Protein AF-A0A920G672-F1 (afdb_monomer)

Radius of gyration: 17.7 Å; Cα contacts (8 Å, |Δi|>4): 55; chains: 1; bounding box: 42×22×50 Å

pLDDT: mean 95.14, std 4.19, range [68.06, 98.5]

Mean predicted aligned error: 3.04 Å

Foldseek 3Di:
DCLVVVLVVQCCVQVVVVVVPDDPCSVVLSCQLSVCLCPPQVVVVVVVVVCLVPDDDPVVVVVVVVVVVVQCVDPVSVVVVCCSVVCVVSSVVSVVRD

Structure (mmCIF, N/CA/C/O backbone):
data_AF-A0A920G672-F1
#
_entry.id   AF-A0A920G672-F1
#
loop_
_atom_site.group_PDB
_atom_site.id
_atom_site.type_symbol
_atom_site.label_atom_id
_atom_site.label_alt_id
_atom_site.label_comp_id
_atom_site.label_asym_id
_atom_site.label_entity_id
_atom_site.label_seq_id
_atom_site.pdbx_PDB_ins_code
_atom_site.Cartn_x
_atom_site.Cartn_y
_atom_site.Cartn_z
_atom_site.occupancy
_atom_site.B_iso_or_equiv
_atom_site.auth_seq_id
_atom_site.auth_comp_id
_atom_site.auth_asym_id
_atom_site.auth_atom_id
_atom_site.pdbx_PDB_model_num
ATOM 1 N N . MET A 1 1 ? 1.955 -9.706 -1.763 1.00 68.06 1 MET A N 1
ATOM 2 C CA . MET A 1 1 ? 1.765 -8.428 -1.044 1.00 68.06 1 MET A CA 1
ATOM 3 C C . MET A 1 1 ? 0.995 -8.685 0.235 1.00 68.06 1 MET A C 1
ATOM 5 O O . MET A 1 1 ? 0.117 -9.535 0.228 1.00 68.06 1 MET A O 1
ATOM 9 N N . ASN A 1 2 ? 1.319 -7.957 1.304 1.00 81.88 2 ASN A N 1
ATOM 10 C CA . ASN A 1 2 ? 0.916 -8.279 2.679 1.00 81.88 2 ASN A CA 1
ATOM 11 C C . ASN A 1 2 ? -0.340 -7.517 3.158 1.00 81.88 2 ASN A C 1
ATOM 13 O O . ASN A 1 2 ? -0.602 -7.472 4.358 1.00 81.88 2 ASN A O 1
ATOM 17 N N . SER A 1 3 ? -1.119 -6.917 2.242 1.00 86.69 3 SER A N 1
ATOM 18 C CA . SER A 1 3 ? -2.218 -5.993 2.586 1.00 86.69 3 SER A CA 1
ATOM 19 C C . SER A 1 3 ? -3.212 -6.574 3.590 1.00 86.69 3 SER A C 1
ATOM 21 O O . SER A 1 3 ? -3.502 -5.912 4.577 1.00 86.69 3 SER A O 1
ATOM 23 N N . GLY A 1 4 ? -3.647 -7.827 3.416 1.00 91.69 4 GLY A N 1
ATOM 24 C CA . GLY A 1 4 ? -4.651 -8.435 4.300 1.00 91.69 4 GLY A CA 1
ATOM 25 C C . GLY A 1 4 ? -4.223 -8.527 5.771 1.00 91.69 4 GLY A C 1
ATOM 26 O O . GLY A 1 4 ? -5.039 -8.327 6.666 1.00 91.69 4 GLY A O 1
ATOM 27 N N . ILE A 1 5 ? -2.933 -8.754 6.052 1.00 93.69 5 ILE A N 1
ATOM 28 C CA . ILE A 1 5 ? -2.413 -8.758 7.433 1.00 93.69 5 ILE A CA 1
ATOM 29 C C . ILE A 1 5 ? -2.426 -7.336 8.012 1.00 93.69 5 ILE A C 1
ATOM 31 O O . ILE A 1 5 ? -2.696 -7.135 9.198 1.00 93.69 5 ILE A O 1
ATO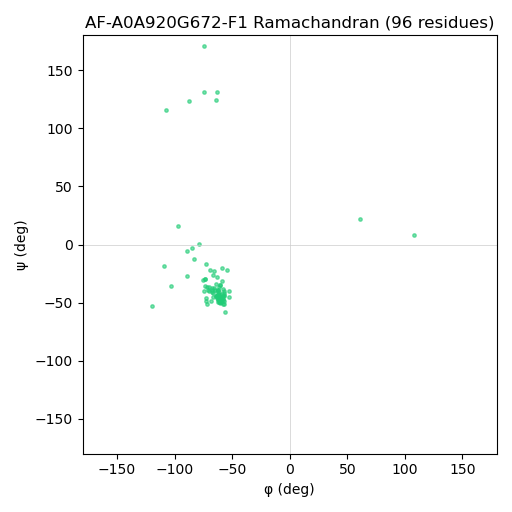M 35 N N . HIS A 1 6 ? -2.141 -6.330 7.183 1.00 93.38 6 HIS A N 1
ATOM 36 C CA . HIS A 1 6 ? -2.235 -4.930 7.586 1.00 93.38 6 HIS A CA 1
ATOM 37 C C . HIS A 1 6 ? -3.688 -4.514 7.843 1.00 93.38 6 HIS A C 1
ATOM 39 O O . HIS A 1 6 ? -3.934 -3.860 8.855 1.00 93.38 6 HIS A O 1
ATOM 45 N N . ASP A 1 7 ? -4.626 -4.967 7.005 1.00 95.31 7 ASP A N 1
ATOM 46 C CA . ASP A 1 7 ? -6.067 -4.754 7.170 1.00 95.31 7 ASP A CA 1
ATOM 47 C C . ASP A 1 7 ? -6.559 -5.354 8.491 1.00 95.31 7 ASP A C 1
ATOM 49 O O . ASP A 1 7 ? -7.177 -4.648 9.282 1.00 95.31 7 ASP A O 1
ATOM 53 N N . ALA A 1 8 ? -6.219 -6.615 8.779 1.00 96.81 8 ALA A N 1
ATOM 54 C CA . ALA A 1 8 ? -6.624 -7.291 10.012 1.00 96.81 8 ALA A CA 1
ATOM 55 C C . ALA A 1 8 ? -6.073 -6.602 11.270 1.00 96.81 8 ALA A C 1
ATOM 57 O O . ALA A 1 8 ? -6.808 -6.373 12.229 1.00 96.81 8 ALA A O 1
ATOM 58 N N . ARG A 1 9 ? -4.788 -6.219 11.263 1.00 95.69 9 ARG A N 1
ATOM 59 C CA . ARG A 1 9 ? -4.187 -5.486 12.388 1.00 95.69 9 ARG A CA 1
ATOM 60 C C . ARG A 1 9 ? -4.834 -4.118 12.589 1.00 95.69 9 ARG A C 1
ATOM 62 O O . ARG A 1 9 ? -5.073 -3.729 13.726 1.00 95.69 9 ARG A O 1
ATOM 69 N N . SER A 1 10 ? -5.061 -3.377 11.506 1.00 95.81 10 SER A N 1
ATOM 70 C CA . SER A 1 10 ? -5.692 -2.061 11.591 1.00 95.81 10 SER A CA 1
ATOM 71 C C . SER A 1 10 ? -7.119 -2.194 12.109 1.00 95.81 10 SER A C 1
ATOM 73 O O . SER A 1 10 ? -7.480 -1.497 13.048 1.00 95.81 10 SER A O 1
ATOM 75 N N . LEU A 1 11 ? -7.888 -3.163 11.606 1.00 98.00 11 LEU A N 1
ATOM 76 C CA . LEU A 1 11 ? -9.237 -3.430 12.095 1.00 98.00 11 LEU A CA 1
ATOM 77 C C . LEU A 1 11 ? -9.235 -3.754 13.589 1.00 98.00 11 LEU A C 1
ATOM 79 O O . LEU A 1 11 ? -10.004 -3.151 14.322 1.00 98.00 11 LEU A O 1
ATOM 83 N N . ALA A 1 12 ? -8.347 -4.634 14.060 1.00 98.00 12 ALA A N 1
ATOM 84 C CA . ALA A 1 12 ? -8.253 -4.967 15.482 1.00 98.00 12 ALA A CA 1
ATOM 85 C C . ALA A 1 12 ? -8.006 -3.726 16.361 1.00 98.00 12 ALA A C 1
ATOM 87 O O . ALA A 1 12 ? -8.662 -3.567 17.387 1.00 98.00 12 ALA A O 1
ATOM 88 N N . ASN A 1 13 ? -7.131 -2.813 15.925 1.00 96.69 13 ASN A N 1
ATOM 89 C CA . ASN A 1 13 ? -6.830 -1.575 16.650 1.00 96.69 13 ASN A CA 1
ATOM 90 C C . ASN A 1 13 ? -8.012 -0.591 16.739 1.00 96.69 13 ASN A C 1
ATOM 92 O O . ASN A 1 13 ? -7.993 0.266 17.615 1.00 96.69 13 ASN A O 1
ATOM 96 N N . HIS A 1 14 ? -8.995 -0.669 15.836 1.00 97.75 14 HIS A N 1
ATOM 97 C CA . HIS A 1 14 ? -10.166 0.220 15.845 1.00 97.75 14 HIS A CA 1
ATOM 98 C C . HIS A 1 14 ? -11.415 -0.482 16.392 1.00 97.75 14 HIS A C 1
ATOM 100 O O . HIS A 1 14 ? -12.209 0.140 17.082 1.00 97.75 14 HIS A O 1
ATOM 106 N N . LEU A 1 15 ? -11.586 -1.778 16.122 1.00 98.44 15 LEU A N 1
ATOM 107 C CA . LEU A 1 15 ? -12.757 -2.550 16.525 1.00 98.44 15 LEU A CA 1
ATOM 108 C C . LEU A 1 15 ? -12.760 -2.868 18.021 1.00 98.44 15 LEU A C 1
ATOM 110 O O . LEU A 1 15 ? -13.818 -2.805 18.635 1.00 98.44 15 LEU A O 1
ATOM 114 N N . VAL A 1 16 ? -11.610 -3.206 18.615 1.00 98.50 16 VAL A N 1
ATOM 115 C CA . VAL A 1 16 ? -11.549 -3.542 20.049 1.00 98.50 16 VAL A CA 1
ATOM 116 C C . VAL A 1 16 ? -12.024 -2.372 20.930 1.00 98.50 16 VAL A C 1
ATOM 118 O O . VAL A 1 16 ? -12.943 -2.605 21.709 1.00 98.50 16 VAL A O 1
ATOM 121 N N . PRO A 1 17 ? -11.543 -1.121 20.756 1.00 98.19 17 PRO A N 1
ATOM 122 C CA . PRO A 1 17 ? -12.056 0.021 21.523 1.00 98.19 17 PRO A CA 1
ATOM 123 C C . PRO A 1 17 ? -13.567 0.241 21.369 1.00 98.19 17 PRO A C 1
ATOM 125 O O . PRO A 1 17 ? -14.265 0.515 22.340 1.00 98.19 17 PRO A O 1
ATOM 128 N N . VAL A 1 18 ? -14.100 0.070 20.155 1.00 98.38 18 VAL A N 1
ATOM 129 C CA . VAL A 1 18 ? -15.544 0.199 19.885 1.00 98.38 18 VAL A CA 1
ATOM 130 C C . VAL A 1 18 ? -16.341 -0.849 20.663 1.00 98.38 18 VAL A C 1
ATOM 132 O O . VAL A 1 18 ? -17.377 -0.541 21.245 1.00 98.38 18 VAL A O 1
ATOM 135 N N . LEU A 1 19 ? -15.851 -2.092 20.712 1.00 98.31 19 LEU A N 1
ATOM 136 C CA . LEU A 1 19 ? -16.469 -3.160 21.503 1.00 98.31 19 LEU A CA 1
ATOM 137 C C . LEU A 1 19 ? -16.385 -2.897 23.016 1.00 98.31 19 LEU A C 1
ATOM 139 O O . LEU A 1 19 ? -17.236 -3.378 23.761 1.00 98.31 19 LEU A O 1
ATOM 143 N N . GLU A 1 20 ? -15.391 -2.129 23.461 1.00 98.38 20 GLU A N 1
ATOM 144 C CA . GLU A 1 20 ? -15.212 -1.690 24.851 1.00 98.38 20 GLU A CA 1
ATOM 145 C C . GLU A 1 20 ? -16.021 -0.423 25.199 1.00 98.38 20 GLU A C 1
ATOM 147 O O . GLU A 1 20 ? -16.057 -0.018 26.361 1.00 98.38 20 GLU A O 1
ATOM 152 N N . GLY A 1 21 ? -16.733 0.159 24.226 1.00 98.31 21 GLY A N 1
ATOM 153 C CA . GLY A 1 21 ? -17.660 1.277 24.424 1.00 98.31 21 GLY A CA 1
ATOM 154 C C . GLY A 1 21 ? -17.184 2.631 23.891 1.00 98.31 21 GLY A C 1
ATOM 155 O O . GLY A 1 21 ? -17.845 3.635 24.159 1.00 98.31 21 GLY A O 1
ATOM 156 N N . GLU A 1 22 ? -16.074 2.688 23.150 1.00 98.12 22 GLU A N 1
ATOM 157 C CA . GLU A 1 22 ? -15.659 3.904 22.439 1.00 98.12 22 GLU A CA 1
ATOM 158 C C . GLU A 1 22 ? -16.510 4.194 21.185 1.00 98.12 22 GLU A C 1
ATOM 160 O O . GLU A 1 22 ? -17.339 3.391 20.753 1.00 98.12 22 GLU A O 1
ATOM 165 N N . ASP A 1 23 ? -16.308 5.377 20.595 1.00 97.75 23 ASP A N 1
ATOM 166 C CA . ASP A 1 23 ? -17.080 5.871 19.453 1.00 97.75 23 ASP A CA 1
ATOM 167 C C . ASP A 1 23 ? -16.899 4.997 18.195 1.00 97.75 23 ASP A C 1
ATOM 169 O O . ASP A 1 23 ? -15.782 4.718 17.745 1.00 97.75 23 ASP A O 1
ATOM 173 N N . ALA A 1 24 ? -18.020 4.631 17.567 1.00 96.88 24 ALA A N 1
ATOM 174 C CA . ALA A 1 24 ? -18.069 3.900 16.305 1.00 96.88 24 ALA A CA 1
ATOM 175 C C . ALA A 1 24 ? -17.360 4.630 15.147 1.00 96.88 24 ALA A C 1
ATOM 177 O O . ALA A 1 24 ? -16.940 3.973 14.190 1.00 96.88 24 ALA A O 1
ATOM 178 N N . ALA A 1 25 ? -17.155 5.950 15.242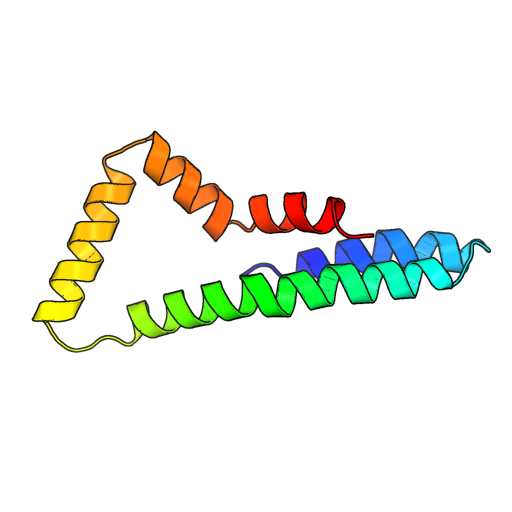 1.00 96.69 25 ALA A N 1
ATOM 179 C CA . ALA A 1 25 ? -16.365 6.736 14.290 1.00 96.69 25 ALA A CA 1
ATOM 180 C C . ALA A 1 25 ? -14.931 6.194 14.086 1.00 96.69 25 ALA A C 1
ATOM 182 O O . ALA A 1 25 ? -14.323 6.404 13.032 1.00 96.69 25 ALA A O 1
ATOM 183 N N . LEU A 1 26 ? -14.392 5.418 15.036 1.00 97.19 26 LEU A N 1
ATOM 184 C CA . LEU A 1 26 ? -13.121 4.705 14.863 1.00 97.19 26 LEU A CA 1
ATOM 185 C C . LEU A 1 26 ? -13.140 3.735 13.666 1.00 97.19 26 LEU A C 1
ATOM 187 O O . LEU A 1 26 ? -12.112 3.554 13.008 1.00 97.19 26 LEU A O 1
ATOM 191 N N . LEU A 1 27 ? -14.290 3.143 13.331 1.00 98.12 27 LEU A N 1
ATOM 192 C CA . LEU A 1 27 ? -14.420 2.262 12.165 1.00 98.12 27 LEU A CA 1
ATOM 193 C C . LEU A 1 27 ? -14.417 3.038 10.842 1.00 98.12 27 LEU A C 1
ATOM 195 O O . LEU A 1 27 ? -13.917 2.528 9.838 1.00 98.12 27 LEU A O 1
ATOM 199 N N . GLU A 1 28 ? -14.898 4.283 10.834 1.00 97.69 28 GLU A N 1
ATOM 200 C CA . GLU A 1 28 ? -14.792 5.163 9.664 1.00 97.69 28 GLU A CA 1
ATOM 201 C C . GLU A 1 28 ? -13.335 5.557 9.400 1.00 97.69 28 GLU A C 1
ATOM 203 O O . GLU A 1 28 ? -12.884 5.562 8.251 1.00 97.69 28 GLU A O 1
ATOM 208 N N . ARG A 1 29 ? -12.566 5.818 10.468 1.00 96.31 29 ARG A N 1
ATOM 209 C CA . ARG A 1 29 ? -11.117 6.058 10.381 1.00 96.31 29 ARG A CA 1
ATOM 210 C C . ARG A 1 29 ? -10.385 4.840 9.819 1.00 96.31 29 ARG A C 1
ATOM 212 O O . ARG A 1 29 ? -9.522 4.989 8.952 1.00 96.31 29 ARG A O 1
ATOM 219 N N . TYR A 1 30 ? -10.750 3.636 10.261 1.00 97.69 30 TYR A N 1
ATOM 220 C CA . TYR A 1 30 ? -10.243 2.388 9.688 1.00 97.69 30 TYR A CA 1
ATOM 221 C C . TYR A 1 30 ? -10.537 2.279 8.182 1.00 97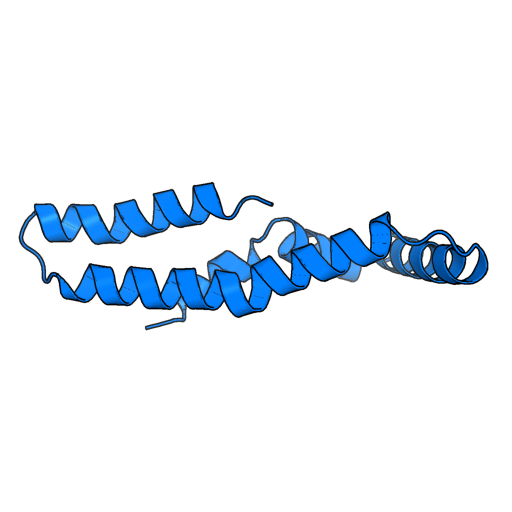.69 30 TYR A C 1
ATOM 223 O O . TYR A 1 30 ? -9.599 2.038 7.414 1.00 97.69 30 TYR A O 1
ATOM 231 N N . ASP A 1 31 ? -11.793 2.481 7.750 1.00 97.88 31 ASP A N 1
ATOM 232 C CA . ASP A 1 31 ? -12.161 2.405 6.326 1.00 97.88 31 ASP A CA 1
ATOM 233 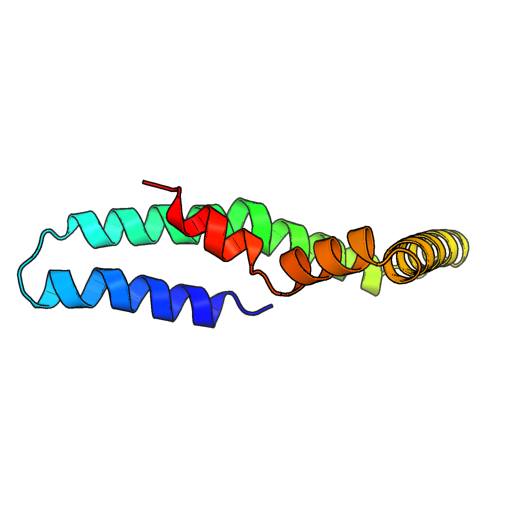C C . ASP A 1 31 ? -11.328 3.396 5.513 1.00 97.88 31 ASP A C 1
ATOM 235 O O . ASP A 1 31 ? -10.640 2.999 4.573 1.00 97.88 31 ASP A O 1
ATOM 239 N N . ARG A 1 32 ? -11.289 4.665 5.932 1.00 97.38 32 ARG A N 1
ATOM 240 C CA . ARG A 1 32 ? -10.546 5.720 5.237 1.00 97.38 32 ARG A CA 1
ATOM 241 C C . ARG A 1 32 ? -9.066 5.377 5.094 1.00 97.38 32 ARG A C 1
ATOM 243 O O . ARG A 1 32 ? -8.531 5.437 3.987 1.00 97.38 32 ARG A O 1
ATOM 250 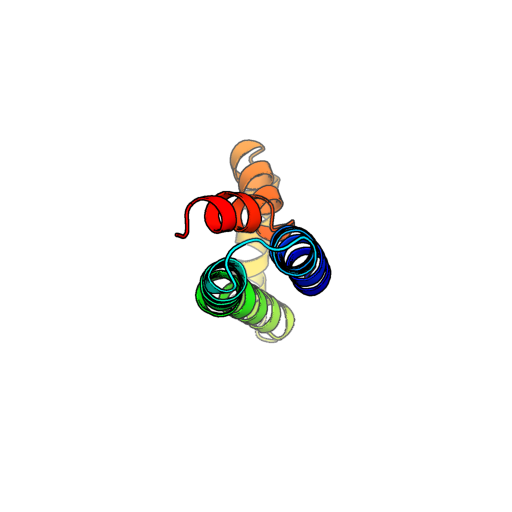N N . ARG A 1 33 ? -8.411 4.961 6.181 1.00 96.94 33 ARG A N 1
ATOM 251 C CA . ARG A 1 33 ? -7.005 4.529 6.184 1.00 96.94 33 ARG A CA 1
ATOM 252 C C . ARG A 1 33 ? -6.752 3.396 5.202 1.00 96.94 33 ARG A C 1
ATOM 254 O O . ARG A 1 33 ? -5.921 3.522 4.301 1.00 96.94 33 ARG A O 1
ATOM 261 N N . ARG A 1 34 ? -7.465 2.280 5.361 1.00 96.94 34 ARG A N 1
ATOM 262 C CA . ARG A 1 34 ? -7.178 1.058 4.598 1.00 96.94 34 ARG A CA 1
ATOM 263 C C . ARG A 1 34 ? -7.611 1.170 3.145 1.00 96.94 34 ARG A C 1
ATOM 265 O O . ARG A 1 34 ? -6.875 0.716 2.270 1.00 96.94 34 ARG A O 1
ATOM 272 N N . ARG A 1 35 ? -8.725 1.850 2.866 1.00 96.44 35 ARG A N 1
ATOM 273 C CA . ARG A 1 35 ? -9.185 2.137 1.502 1.00 96.44 35 ARG A CA 1
ATOM 274 C C . ARG A 1 35 ? -8.199 3.020 0.746 1.00 96.44 35 ARG A C 1
ATOM 276 O O . ARG A 1 35 ? -7.878 2.708 -0.397 1.00 96.44 35 ARG A O 1
ATOM 283 N N . THR A 1 36 ? -7.679 4.069 1.383 1.00 96.31 36 THR A N 1
ATOM 284 C CA . THR A 1 36 ? -6.693 4.972 0.763 1.00 96.31 36 THR A CA 1
ATOM 285 C C . THR A 1 36 ? -5.422 4.210 0.387 1.00 96.31 36 THR A C 1
ATOM 287 O O . THR A 1 36 ? -4.998 4.241 -0.767 1.00 96.31 36 THR A O 1
ATOM 290 N N . ILE A 1 37 ? -4.869 3.424 1.318 1.00 95.75 37 ILE A N 1
ATOM 291 C CA . ILE A 1 37 ? -3.691 2.582 1.056 1.00 95.75 37 ILE A CA 1
ATOM 292 C C . ILE A 1 37 ? -3.957 1.540 -0.041 1.00 95.75 37 ILE A C 1
ATOM 294 O O . ILE A 1 37 ? -3.105 1.305 -0.906 1.00 95.75 37 ILE A O 1
ATOM 298 N N . ALA A 1 38 ? -5.142 0.925 -0.046 1.00 94.50 38 ALA A N 1
ATOM 299 C CA . ALA A 1 38 ? -5.516 -0.053 -1.060 1.00 94.50 38 ALA A CA 1
ATOM 300 C C . ALA A 1 38 ? -5.541 0.558 -2.473 1.00 94.50 38 ALA A C 1
ATOM 302 O O . ALA A 1 38 ? -4.984 -0.022 -3.408 1.00 94.50 38 ALA A O 1
ATOM 303 N N . LEU A 1 39 ? -6.164 1.729 -2.624 1.00 94.00 39 LEU A N 1
ATOM 304 C CA . LEU A 1 39 ? -6.324 2.399 -3.916 1.00 94.00 39 LEU A CA 1
ATOM 305 C C . LEU A 1 39 ? -5.012 2.995 -4.430 1.00 94.00 39 LEU A C 1
ATOM 307 O O . LEU A 1 39 ? -4.659 2.819 -5.593 1.00 94.00 39 LEU A O 1
ATOM 311 N N . GLU A 1 40 ? -4.272 3.687 -3.573 1.00 91.44 40 GLU A N 1
ATOM 312 C CA . GLU A 1 40 ? -3.158 4.519 -4.030 1.00 91.44 40 GLU A CA 1
ATOM 313 C C . GLU A 1 40 ? -1.827 3.768 -4.106 1.00 91.44 40 GLU A C 1
ATOM 315 O O . GLU A 1 40 ? -0.956 4.104 -4.912 1.00 91.44 40 GLU A O 1
ATOM 320 N N . GLU A 1 41 ? -1.655 2.726 -3.293 1.00 90.62 41 GLU A N 1
ATOM 321 C CA . GLU A 1 41 ? -0.372 2.035 -3.181 1.00 90.62 41 GLU A CA 1
ATOM 322 C C . GLU A 1 41 ? -0.466 0.575 -3.574 1.00 90.62 41 GLU A C 1
ATOM 324 O O . GLU A 1 41 ? 0.281 0.127 -4.445 1.00 90.62 41 GLU A O 1
ATOM 329 N N . VAL A 1 42 ? -1.395 -0.173 -2.976 1.00 89.44 42 VAL A N 1
ATOM 330 C CA . VAL A 1 42 ? -1.494 -1.618 -3.205 1.00 89.44 42 VAL A CA 1
ATOM 331 C C . VAL A 1 42 ? -1.801 -1.903 -4.674 1.00 89.44 42 VAL A C 1
ATOM 333 O O . VAL A 1 42 ? -1.103 -2.695 -5.315 1.00 89.44 42 VAL A O 1
ATOM 336 N N . GLN A 1 43 ? -2.808 -1.238 -5.238 1.00 89.69 43 GLN A N 1
ATOM 337 C CA . GLN A 1 43 ? -3.161 -1.407 -6.647 1.00 89.69 43 GLN A CA 1
ATOM 338 C C . GLN A 1 43 ? -2.024 -0.972 -7.575 1.00 89.69 43 GLN A C 1
ATOM 340 O O . GLN A 1 43 ? -1.668 -1.715 -8.491 1.00 89.69 43 GLN A O 1
ATOM 345 N N . ARG A 1 44 ? -1.392 0.176 -7.299 1.00 90.19 44 ARG A N 1
ATOM 346 C CA . ARG A 1 44 ? -0.274 0.698 -8.096 1.00 90.19 44 ARG A CA 1
ATOM 347 C C . ARG A 1 44 ? 0.919 -0.262 -8.114 1.00 90.19 44 ARG A C 1
ATOM 349 O O . ARG A 1 44 ? 1.407 -0.607 -9.190 1.00 90.19 44 ARG A O 1
ATOM 356 N N . LEU A 1 45 ? 1.369 -0.724 -6.945 1.00 89.88 45 LEU A N 1
ATOM 357 C CA . LEU A 1 45 ? 2.487 -1.666 -6.818 1.00 89.88 45 LEU A CA 1
ATOM 358 C C . LEU A 1 45 ? 2.154 -3.023 -7.451 1.00 89.88 45 LEU A C 1
ATOM 360 O O . LEU A 1 45 ? 2.997 -3.612 -8.127 1.00 89.88 45 LEU A O 1
ATOM 364 N N . SER A 1 46 ? 0.918 -3.505 -7.287 1.00 91.81 46 SER A N 1
ATOM 365 C CA . SER A 1 46 ? 0.455 -4.746 -7.923 1.00 91.81 46 SER A CA 1
ATOM 366 C C . SER A 1 46 ? 0.491 -4.642 -9.444 1.00 91.81 46 SER A C 1
ATOM 368 O O . SER A 1 46 ? 1.022 -5.532 -10.104 1.00 91.81 46 SER A O 1
ATOM 370 N N . ALA A 1 47 ? -0.030 -3.546 -10.002 1.00 92.94 47 ALA A N 1
ATOM 371 C CA . ALA A 1 47 ? -0.048 -3.304 -11.439 1.00 92.94 47 ALA A CA 1
ATOM 372 C C . ALA A 1 47 ? 1.372 -3.187 -12.011 1.00 92.94 47 ALA A C 1
ATOM 374 O O . ALA A 1 47 ? 1.673 -3.813 -13.027 1.00 92.94 47 ALA A O 1
ATOM 375 N N . GLN A 1 48 ? 2.263 -2.456 -11.332 1.00 91.75 48 GLN A N 1
ATOM 376 C CA . GLN A 1 48 ? 3.667 -2.329 -11.730 1.00 91.75 48 GLN A CA 1
ATOM 377 C C . GLN A 1 48 ? 4.381 -3.689 -11.723 1.00 91.75 48 GLN A C 1
ATOM 379 O O . GLN A 1 48 ? 5.039 -4.047 -12.701 1.00 91.75 48 GLN A O 1
ATOM 384 N N . ASN A 1 49 ? 4.215 -4.474 -10.653 1.00 92.38 49 ASN A N 1
ATOM 385 C CA . ASN A 1 49 ? 4.785 -5.817 -10.560 1.00 92.38 49 ASN A CA 1
ATOM 386 C C . ASN A 1 49 ? 4.229 -6.738 -11.650 1.00 92.38 49 ASN A C 1
ATOM 388 O O . ASN A 1 49 ? 4.995 -7.436 -12.313 1.00 92.38 49 ASN A O 1
ATOM 392 N N . TYR A 1 50 ? 2.914 -6.720 -11.868 1.00 95.25 50 TYR A N 1
ATOM 393 C CA . TYR A 1 50 ? 2.265 -7.523 -12.899 1.00 95.25 50 TYR A CA 1
ATOM 394 C C . TYR A 1 50 ? 2.781 -7.175 -14.298 1.00 95.25 50 TYR A C 1
ATOM 396 O O . TYR A 1 50 ? 3.190 -8.075 -15.030 1.00 95.25 50 TYR A O 1
ATOM 404 N N . ALA A 1 51 ? 2.827 -5.886 -14.650 1.00 95.50 51 ALA A N 1
ATOM 405 C CA . ALA A 1 51 ? 3.344 -5.419 -15.934 1.00 95.50 51 ALA A CA 1
ATOM 406 C C . ALA A 1 51 ? 4.796 -5.867 -16.151 1.00 95.50 51 ALA A C 1
ATOM 408 O O . ALA A 1 51 ? 5.123 -6.406 -17.207 1.00 95.50 51 ALA A O 1
ATOM 409 N N . ARG A 1 52 ? 5.640 -5.732 -15.118 1.00 94.69 52 ARG A N 1
ATOM 410 C CA . ARG A 1 52 ? 7.032 -6.193 -15.148 1.00 94.69 52 ARG A CA 1
ATOM 411 C C . ARG A 1 52 ? 7.136 -7.699 -15.403 1.00 94.69 52 ARG A C 1
ATOM 413 O O . ARG A 1 52 ? 7.943 -8.122 -16.220 1.00 94.69 52 ARG A O 1
ATOM 420 N N . HIS A 1 53 ? 6.329 -8.507 -14.715 1.00 94.44 53 HIS A N 1
ATOM 421 C CA . HIS A 1 53 ? 6.371 -9.968 -14.835 1.00 94.44 53 HIS A CA 1
ATOM 422 C C . HIS A 1 53 ? 5.786 -10.500 -16.148 1.00 94.44 53 HIS A C 1
ATOM 424 O O . HIS A 1 53 ? 6.216 -11.550 -16.620 1.00 94.44 53 HIS A O 1
ATOM 430 N N . ARG A 1 54 ? 4.809 -9.804 -16.736 1.00 97.19 54 ARG A N 1
ATOM 431 C CA . ARG A 1 54 ? 4.158 -10.203 -17.993 1.00 97.19 54 ARG A CA 1
ATOM 432 C C . ARG A 1 54 ? 4.914 -9.786 -19.251 1.00 97.19 54 ARG A C 1
ATOM 434 O O . ARG A 1 54 ? 4.532 -10.247 -20.322 1.00 97.19 54 ARG A O 1
ATOM 441 N N . GLU A 1 55 ? 5.918 -8.916 -19.158 1.00 97.88 55 GLU A N 1
ATOM 442 C CA . GLU A 1 55 ? 6.614 -8.396 -20.337 1.00 97.88 55 GLU A CA 1
ATOM 443 C C . GLU A 1 55 ? 7.357 -9.507 -21.102 1.00 97.88 55 GLU A C 1
ATOM 445 O O . GLU A 1 55 ? 8.202 -10.229 -20.564 1.00 97.88 55 GLU A O 1
ATOM 450 N N . THR A 1 56 ? 7.053 -9.638 -22.393 1.00 97.44 56 THR A N 1
ATOM 451 C CA . THR A 1 56 ? 7.600 -10.689 -23.261 1.00 97.44 56 THR A CA 1
ATOM 452 C C . THR A 1 56 ? 8.596 -10.167 -24.286 1.00 97.44 56 THR A C 1
ATOM 454 O O . THR A 1 56 ? 9.372 -10.961 -24.824 1.00 97.44 56 THR A 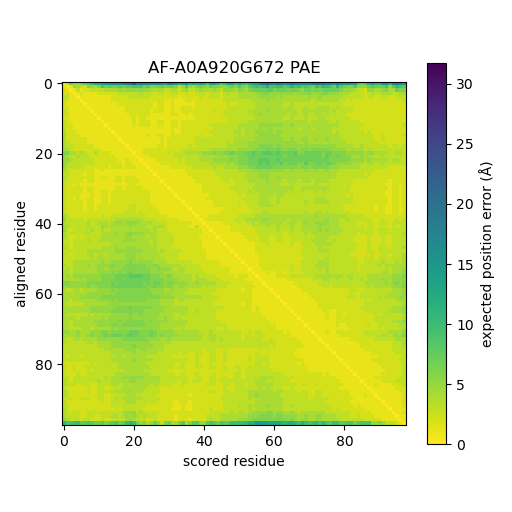O 1
ATOM 457 N N . ARG A 1 57 ? 8.597 -8.862 -24.573 1.00 98.31 57 ARG A N 1
ATOM 458 C CA . ARG A 1 57 ? 9.513 -8.259 -25.538 1.00 98.31 57 ARG A CA 1
ATOM 459 C C . ARG A 1 57 ? 10.922 -8.165 -24.958 1.00 98.31 57 ARG A C 1
ATOM 461 O O . ARG A 1 57 ? 11.115 -7.701 -23.837 1.00 98.31 57 ARG A O 1
ATOM 468 N N . ALA A 1 58 ? 11.907 -8.616 -25.731 1.00 98.12 58 ALA A N 1
ATOM 469 C CA . ALA A 1 58 ? 13.292 -8.713 -25.275 1.00 98.12 58 ALA A CA 1
ATOM 470 C C . ALA A 1 58 ? 13.903 -7.343 -24.938 1.00 98.12 58 ALA A C 1
ATOM 472 O O . ALA A 1 58 ? 14.462 -7.193 -23.856 1.00 98.12 58 ALA A O 1
ATOM 473 N N . ASP A 1 59 ? 13.703 -6.352 -25.809 1.00 97.94 59 ASP A N 1
ATOM 474 C CA . ASP A 1 59 ? 14.173 -4.971 -25.636 1.00 97.94 59 ASP A CA 1
ATOM 475 C C . ASP A 1 59 ? 13.651 -4.339 -24.337 1.00 97.94 59 ASP A C 1
ATOM 477 O O . ASP A 1 59 ? 14.396 -3.738 -23.570 1.00 97.94 59 ASP A O 1
ATOM 481 N N . LYS A 1 60 ? 12.365 -4.533 -24.031 1.00 98.00 60 LYS A N 1
ATOM 482 C CA . LYS A 1 60 ? 11.763 -4.002 -22.802 1.00 98.00 60 LYS A CA 1
ATOM 483 C C . LYS A 1 60 ? 12.224 -4.735 -21.546 1.00 98.00 60 LYS A C 1
ATOM 485 O O . LYS A 1 60 ? 12.395 -4.105 -20.503 1.00 98.00 60 LYS A O 1
ATOM 490 N N . ARG A 1 61 ? 12.428 -6.055 -21.623 1.00 97.94 61 ARG A N 1
ATOM 491 C CA . ARG A 1 61 ? 12.974 -6.824 -20.496 1.00 97.94 61 ARG A CA 1
ATOM 492 C C . ARG A 1 61 ? 14.389 -6.384 -20.149 1.00 97.94 61 ARG A C 1
ATOM 494 O O . ARG A 1 61 ? 14.694 -6.285 -18.969 1.00 97.94 61 ARG A O 1
ATOM 501 N N . GLU A 1 62 ? 15.223 -6.106 -21.145 1.00 98.12 62 GLU A N 1
ATOM 502 C CA . GLU A 1 62 ? 16.585 -5.614 -20.925 1.00 98.12 62 GLU A CA 1
ATOM 503 C C . GLU A 1 62 ? 16.586 -4.313 -20.112 1.00 98.12 62 GLU A C 1
ATOM 505 O O . GLU A 1 62 ? 17.235 -4.250 -19.071 1.00 98.12 62 GLU A O 1
ATOM 510 N N . VAL A 1 63 ? 15.746 -3.343 -20.490 1.00 98.00 63 VAL A N 1
ATOM 511 C CA . VAL A 1 63 ? 15.574 -2.083 -19.742 1.00 98.00 63 VAL A CA 1
ATOM 512 C C . VAL A 1 63 ? 15.114 -2.331 -18.298 1.00 98.00 63 VAL A C 1
ATOM 514 O O . VAL A 1 63 ? 15.646 -1.735 -17.362 1.00 98.00 63 VAL A O 1
ATOM 517 N N . ILE A 1 64 ? 14.143 -3.229 -18.092 1.00 96.94 64 ILE A N 1
ATOM 518 C CA . ILE A 1 64 ? 13.658 -3.602 -16.752 1.00 96.94 64 ILE A CA 1
ATOM 519 C C . ILE A 1 64 ? 14.788 -4.193 -15.899 1.00 96.94 64 ILE A C 1
ATOM 521 O O . ILE A 1 64 ? 14.919 -3.844 -14.723 1.00 96.94 64 ILE A O 1
ATOM 525 N N . TRP A 1 65 ? 15.579 -5.109 -16.462 1.00 96.62 65 TRP A N 1
ATOM 526 C CA . TRP A 1 65 ? 16.652 -5.777 -15.730 1.00 96.62 65 TRP A CA 1
ATOM 527 C C . TRP A 1 65 ? 17.799 -4.838 -15.410 1.00 96.62 65 TRP A C 1
ATOM 529 O O . TRP A 1 65 ? 18.283 -4.867 -14.281 1.00 96.62 65 TRP A O 1
ATOM 539 N N . GLN A 1 66 ? 18.168 -3.968 -16.347 1.00 98.06 66 GLN A N 1
ATOM 540 C CA . GLN A 1 66 ? 19.176 -2.947 -16.111 1.00 98.06 66 GLN A CA 1
ATOM 541 C C . GLN A 1 66 ? 18.754 -2.010 -14.969 1.00 98.06 66 GLN A C 1
ATOM 543 O O . GLN A 1 66 ? 19.518 -1.813 -14.027 1.00 98.06 66 GLN A O 1
ATOM 548 N N . ALA A 1 67 ? 17.507 -1.525 -14.967 1.00 96.75 67 ALA A N 1
ATOM 549 C CA . ALA A 1 67 ? 17.000 -0.678 -13.885 1.00 96.75 67 ALA A CA 1
ATOM 550 C C . ALA A 1 67 ? 17.009 -1.389 -12.514 1.00 96.75 67 ALA A C 1
ATOM 552 O O . ALA A 1 67 ? 17.288 -0.776 -11.478 1.00 96.75 67 ALA A O 1
ATOM 553 N N . LEU A 1 68 ? 16.721 -2.697 -12.483 1.00 96.25 68 LEU A N 1
ATOM 554 C CA . LEU A 1 68 ? 16.798 -3.490 -11.253 1.00 96.25 68 LEU A CA 1
ATOM 555 C C . LEU A 1 68 ? 18.239 -3.717 -10.793 1.00 96.25 68 LEU A C 1
ATOM 557 O O . LEU A 1 68 ? 18.500 -3.633 -9.596 1.00 96.25 68 LEU A O 1
ATOM 561 N N . GLN A 1 69 ? 19.171 -3.958 -11.715 1.00 98.12 69 GLN A N 1
ATOM 562 C CA . GLN A 1 69 ? 20.598 -4.043 -11.403 1.00 98.12 69 GLN A CA 1
ATOM 563 C C . GLN A 1 69 ? 21.099 -2.724 -10.810 1.00 98.12 69 GLN A C 1
ATOM 565 O O . GLN A 1 69 ? 21.679 -2.734 -9.730 1.00 98.12 69 GLN A O 1
ATOM 570 N N . GLU A 1 70 ? 20.780 -1.590 -11.435 1.00 98.06 70 GLU A N 1
ATOM 571 C CA . GLU A 1 70 ? 21.124 -0.257 -10.926 1.00 98.06 70 GLU A CA 1
ATOM 572 C C . GLU A 1 70 ? 20.549 0.007 -9.528 1.00 98.06 70 GLU A C 1
ATOM 574 O O . GLU A 1 70 ? 21.212 0.614 -8.687 1.00 98.06 70 GLU A O 1
ATOM 579 N N . THR A 1 71 ? 19.328 -0.466 -9.261 1.00 97.81 71 THR A N 1
ATOM 580 C CA . THR A 1 71 ? 18.697 -0.358 -7.937 1.00 97.81 71 THR A CA 1
ATOM 581 C C . THR A 1 71 ? 19.440 -1.193 -6.897 1.00 97.81 71 THR A C 1
ATOM 583 O O . THR A 1 71 ? 19.678 -0.715 -5.795 1.00 97.81 71 THR A O 1
ATOM 586 N N . VAL A 1 72 ? 19.809 -2.434 -7.226 1.00 97.81 72 VAL A N 1
ATOM 587 C CA . VAL A 1 72 ? 20.461 -3.363 -6.286 1.00 97.81 72 VAL A CA 1
ATOM 588 C C . VAL A 1 72 ? 21.934 -3.009 -6.048 1.00 97.81 72 VAL A C 1
ATOM 590 O O . VAL A 1 72 ? 22.443 -3.253 -4.954 1.00 97.81 72 VAL A O 1
ATOM 593 N N . SER A 1 73 ? 22.615 -2.424 -7.038 1.00 98.25 73 SER A N 1
ATOM 594 C CA . SER A 1 73 ? 24.019 -1.999 -6.941 1.00 98.25 73 SER A CA 1
ATOM 595 C C . SER A 1 73 ? 24.236 -0.751 -6.079 1.00 98.25 73 SER A C 1
ATOM 597 O O . SER A 1 73 ? 25.364 -0.498 -5.662 1.00 98.25 73 SER A O 1
ATOM 599 N N . ASP A 1 74 ? 23.184 0.016 -5.794 1.00 98.50 74 ASP A N 1
ATOM 600 C CA . ASP A 1 74 ? 23.223 1.178 -4.907 1.00 98.50 74 ASP A CA 1
ATOM 601 C C . ASP A 1 74 ? 22.518 0.836 -3.579 1.00 98.50 74 ASP A C 1
ATOM 603 O O . ASP A 1 74 ? 21.308 0.601 -3.568 1.00 98.50 74 ASP A O 1
ATOM 607 N N . PRO A 1 75 ? 23.226 0.813 -2.434 1.00 98.12 75 PRO A N 1
ATOM 608 C CA . PRO A 1 75 ? 22.643 0.403 -1.157 1.00 98.12 75 PRO A CA 1
ATOM 609 C C . PRO A 1 75 ? 21.502 1.315 -0.684 1.00 98.12 75 PRO A C 1
ATOM 611 O O . PRO A 1 75 ? 20.601 0.843 0.014 1.00 98.12 75 PRO A O 1
ATOM 614 N N . VAL A 1 76 ? 21.508 2.597 -1.063 1.00 98.25 76 VAL A N 1
ATOM 615 C CA . VAL A 1 76 ? 20.434 3.537 -0.715 1.00 98.25 76 VAL A CA 1
ATOM 616 C C . VAL A 1 76 ? 19.188 3.201 -1.526 1.00 98.25 76 VAL A C 1
ATOM 618 O O . VAL A 1 76 ? 18.126 2.966 -0.946 1.00 98.25 76 VAL A O 1
ATOM 621 N N . LYS A 1 77 ? 19.328 3.069 -2.851 1.00 98.00 77 LYS A N 1
ATOM 622 C CA . LYS A 1 77 ? 18.208 2.700 -3.736 1.00 98.00 77 LYS A CA 1
ATOM 623 C C . LYS A 1 77 ? 17.654 1.319 -3.411 1.00 98.00 77 LYS A C 1
ATOM 625 O O . LYS A 1 77 ? 16.440 1.129 -3.413 1.00 98.00 77 LYS A O 1
ATOM 630 N N . HIS A 1 78 ? 18.524 0.365 -3.093 1.00 98.25 78 HIS A N 1
ATOM 631 C CA . HIS A 1 78 ? 18.119 -0.976 -2.703 1.00 98.25 78 HIS A CA 1
ATOM 632 C C . HIS A 1 78 ? 17.286 -0.935 -1.417 1.00 98.25 78 HIS A C 1
ATOM 634 O O . HIS A 1 78 ? 16.198 -1.512 -1.366 1.00 98.25 78 HIS A O 1
ATOM 640 N N . ARG A 1 79 ? 17.746 -0.207 -0.391 1.00 97.88 79 ARG A N 1
ATOM 641 C CA . ARG A 1 79 ? 16.979 -0.034 0.847 1.00 97.88 79 ARG A CA 1
ATOM 642 C C . ARG A 1 79 ? 15.623 0.613 0.578 1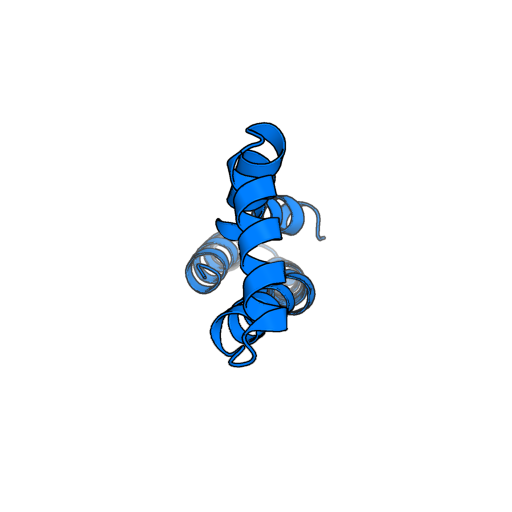.00 97.88 79 ARG A C 1
ATOM 644 O O . ARG A 1 79 ? 14.620 0.126 1.094 1.00 97.88 79 ARG A O 1
ATOM 651 N N . ASP A 1 80 ? 15.582 1.668 -0.228 1.00 96.62 80 ASP A N 1
ATOM 652 C CA . ASP A 1 80 ? 14.337 2.363 -0.557 1.00 96.62 80 ASP A CA 1
ATOM 653 C C . ASP A 1 80 ? 13.346 1.450 -1.281 1.00 96.62 80 ASP A C 1
ATOM 655 O O . ASP A 1 80 ? 12.190 1.354 -0.865 1.00 96.62 80 ASP A O 1
ATOM 659 N N . TYR A 1 81 ? 13.819 0.690 -2.271 1.00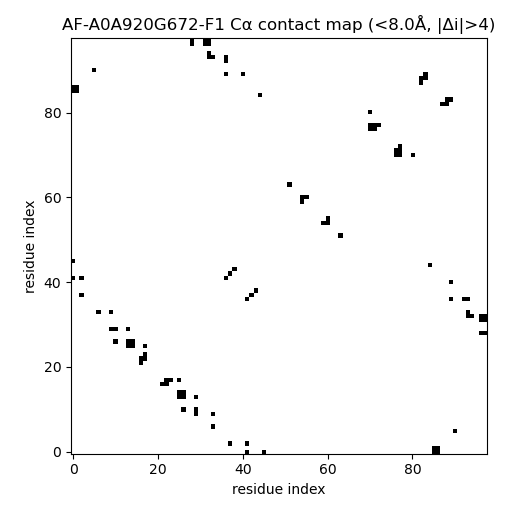 95.19 81 TYR A N 1
ATOM 660 C CA . TYR A 1 81 ? 13.016 -0.317 -2.960 1.00 95.19 81 TYR A CA 1
ATOM 661 C C . TYR A 1 81 ? 12.446 -1.360 -1.989 1.00 95.19 81 TYR A C 1
ATOM 663 O O . TYR A 1 81 ? 11.272 -1.719 -2.086 1.00 95.19 81 TYR A O 1
ATOM 671 N N . LEU A 1 82 ? 13.251 -1.850 -1.039 1.00 95.06 82 LEU A N 1
ATOM 672 C CA . LEU A 1 82 ? 12.803 -2.847 -0.065 1.00 95.06 82 LEU A CA 1
ATOM 673 C C . LEU A 1 82 ? 11.764 -2.291 0.911 1.00 95.06 82 LEU A C 1
ATOM 675 O O . LEU A 1 82 ? 10.823 -3.008 1.245 1.00 95.06 82 LEU A O 1
ATOM 679 N N . LEU A 1 83 ? 11.890 -1.035 1.348 1.00 95.00 83 LEU A N 1
ATOM 680 C CA . LEU A 1 83 ? 10.896 -0.401 2.221 1.00 95.00 83 LEU A CA 1
ATOM 681 C C . LEU A 1 83 ? 9.523 -0.295 1.543 1.00 95.00 83 LEU A C 1
ATOM 683 O O . LEU A 1 83 ? 8.500 -0.538 2.190 1.00 95.00 83 LEU A O 1
ATOM 687 N N . ASP A 1 84 ? 9.502 0.009 0.246 1.00 91.56 84 ASP A N 1
ATOM 688 C CA . ASP A 1 84 ? 8.272 0.061 -0.547 1.00 91.56 84 ASP A CA 1
ATOM 689 C C . ASP A 1 84 ? 7.720 -1.343 -0.820 1.00 91.56 84 ASP A C 1
ATOM 691 O O . ASP A 1 84 ? 6.545 -1.621 -0.570 1.00 91.56 84 ASP A O 1
ATOM 695 N N . ALA A 1 85 ? 8.572 -2.265 -1.280 1.00 90.38 85 ALA A N 1
ATOM 696 C CA . ALA A 1 85 ? 8.180 -3.632 -1.623 1.00 90.38 85 ALA A CA 1
ATOM 697 C C . ALA A 1 85 ? 7.687 -4.434 -0.405 1.00 90.38 85 ALA A C 1
ATOM 699 O O . ALA A 1 85 ? 6.765 -5.245 -0.529 1.00 90.38 85 ALA A O 1
ATOM 700 N N . ALA A 1 86 ? 8.259 -4.186 0.778 1.00 91.31 86 ALA A N 1
ATOM 701 C CA . ALA A 1 86 ? 7.821 -4.765 2.047 1.00 91.31 86 ALA A CA 1
ATOM 702 C C . ALA A 1 86 ? 6.581 -4.069 2.641 1.00 91.31 86 ALA A C 1
ATOM 704 O O . ALA A 1 86 ? 6.109 -4.480 3.701 1.00 91.31 86 ALA A O 1
ATOM 705 N N . MET A 1 87 ? 6.039 -3.046 1.966 1.00 91.06 87 MET A N 1
ATOM 706 C CA . MET A 1 87 ? 4.904 -2.229 2.410 1.00 91.06 87 MET A CA 1
ATOM 707 C C . MET A 1 87 ? 5.150 -1.473 3.728 1.00 91.06 87 MET A C 1
ATOM 709 O O . MET A 1 87 ? 4.198 -1.071 4.391 1.00 91.06 87 MET A O 1
ATOM 713 N N . ILE A 1 88 ? 6.408 -1.241 4.116 1.00 92.94 88 ILE A N 1
ATOM 714 C CA . ILE A 1 88 ? 6.742 -0.523 5.356 1.00 92.94 88 ILE A CA 1
ATOM 715 C C . ILE A 1 88 ? 6.331 0.945 5.237 1.00 92.94 88 ILE A C 1
ATOM 717 O O . ILE A 1 88 ? 5.590 1.429 6.088 1.00 92.94 88 ILE A O 1
ATOM 721 N N . ARG A 1 89 ? 6.695 1.621 4.139 1.00 93.69 89 ARG A N 1
ATOM 722 C CA . ARG A 1 89 ? 6.265 3.015 3.911 1.00 93.69 89 ARG A CA 1
ATOM 723 C C . ARG A 1 89 ? 4.748 3.153 3.829 1.00 93.69 89 ARG A C 1
ATOM 725 O O . ARG A 1 89 ? 4.183 4.116 4.330 1.00 93.69 89 ARG A O 1
ATOM 732 N N . SER A 1 90 ? 4.089 2.145 3.261 1.00 92.69 90 SER A N 1
ATOM 733 C CA . SER A 1 90 ? 2.629 2.060 3.202 1.00 92.69 90 SER A CA 1
ATOM 734 C C . SER A 1 90 ? 1.993 2.078 4.585 1.00 92.69 90 SER A C 1
ATOM 736 O O . SER A 1 90 ? 1.019 2.785 4.839 1.00 92.69 90 SER A O 1
ATOM 738 N N . ARG A 1 91 ? 2.588 1.335 5.522 1.00 91.88 91 ARG A N 1
ATOM 739 C CA . ARG A 1 91 ? 2.165 1.339 6.921 1.00 91.88 91 ARG A CA 1
ATOM 740 C C . ARG A 1 91 ? 2.421 2.673 7.612 1.00 91.88 91 ARG A C 1
ATOM 742 O O . ARG A 1 91 ? 1.584 3.095 8.399 1.00 91.88 91 ARG A O 1
ATOM 749 N N . GLU A 1 92 ? 3.570 3.293 7.368 1.00 94.25 92 GLU A N 1
ATOM 750 C CA . GLU A 1 92 ? 3.904 4.603 7.941 1.00 94.25 92 GLU A CA 1
ATOM 751 C C . GLU A 1 92 ? 2.908 5.664 7.458 1.00 94.25 92 GLU A C 1
ATOM 753 O O . GLU A 1 92 ? 2.367 6.419 8.260 1.00 94.25 92 GLU A O 1
ATOM 758 N N . ARG A 1 93 ? 2.576 5.650 6.164 1.00 94.69 93 ARG A N 1
ATOM 759 C CA . ARG A 1 93 ? 1.576 6.538 5.567 1.00 94.69 93 ARG A CA 1
ATOM 760 C C . ARG A 1 93 ? 0.157 6.277 6.070 1.00 94.69 93 ARG A C 1
ATOM 762 O O . ARG A 1 93 ? -0.588 7.224 6.293 1.00 94.69 93 ARG A O 1
ATOM 769 N N . GLU A 1 94 ? -0.223 5.021 6.306 1.00 95.06 94 GLU A N 1
ATOM 770 C CA . GLU A 1 94 ? -1.519 4.680 6.913 1.00 95.06 94 GLU A CA 1
ATOM 771 C C . GLU A 1 94 ? -1.751 5.446 8.227 1.00 95.06 94 GLU A C 1
ATOM 773 O O . GLU A 1 94 ? -2.854 5.925 8.488 1.00 95.06 94 GLU A O 1
ATOM 778 N N . GLN A 1 95 ? -0.706 5.585 9.048 1.00 93.31 95 GLN A N 1
ATOM 779 C CA . GLN A 1 95 ? -0.791 6.228 10.361 1.00 93.31 95 GLN A CA 1
ATOM 780 C C . GLN A 1 95 ? -1.032 7.739 10.280 1.00 93.31 95 GLN A C 1
ATOM 782 O O . GLN A 1 95 ? -1.538 8.308 11.243 1.00 93.31 95 GLN A O 1
ATOM 787 N N . THR A 1 96 ? -0.711 8.381 9.153 1.00 95.38 96 THR A N 1
ATOM 788 C CA . THR A 1 96 ? -0.893 9.829 8.963 1.00 95.38 96 THR A CA 1
ATOM 789 C C . THR A 1 96 ? -2.268 10.199 8.411 1.00 95.38 96 THR A C 1
ATOM 791 O O . THR A 1 96 ? -2.557 11.381 8.252 1.00 95.38 96 THR A O 1
ATOM 794 N N . ILE A 1 97 ?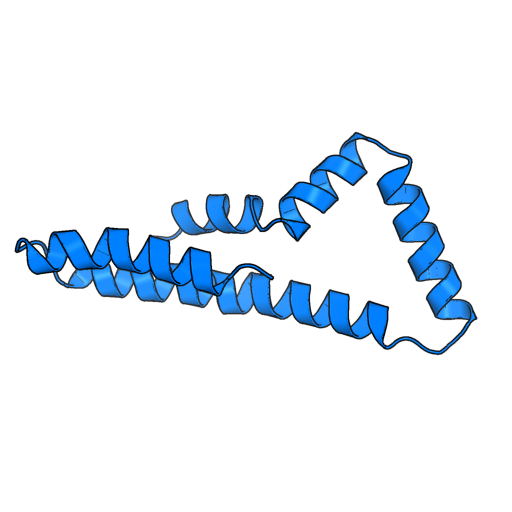 -3.094 9.213 8.050 1.00 94.19 97 ILE A N 1
ATOM 795 C CA . ILE A 1 97 ? -4.448 9.437 7.534 1.00 94.19 97 ILE A CA 1
ATOM 796 C C . ILE A 1 97 ? -5.403 9.526 8.729 1.00 94.19 97 ILE A C 1
ATOM 798 O O . ILE A 1 97 ? -5.464 8.600 9.542 1.00 94.19 97 ILE A O 1
ATOM 802 N N . GLU A 1 98 ? -6.132 10.635 8.833 1.00 86.56 98 GLU A N 1
ATOM 803 C CA . GLU A 1 98 ? -7.214 10.862 9.805 1.00 86.56 98 GLU A CA 1
ATOM 804 C C . GLU A 1 98 ? -8.561 10.567 9.179 1.00 86.56 98 GLU A C 1
ATOM 806 O O . GLU A 1 98 ? -8.774 11.031 8.036 1.00 86.56 98 GLU A O 1
#

Secondary structure (DSSP, 8-state):
--HHHHHHHHHHHHHHHHHTT--THHHHHHHHHHHHHIIIIIHHHHHHHHHHHH---HHHHHHHHHHHHHHHHSHHHHHHHHHHHTTHHHHHHHHT--

Sequence (98 aa):
MNSGIHDARSLANHLVPVLEGEDAALLERYDRRRRTIALEEVQRLSAQNYARHRETRADKREVIWQALQETVSDPVKHRDYLLDAAMIRSREREQTIE

Solvent-accessible surface area (backbone atoms only — not comparable to full-atom values): 5492 Å² total; per-residue (Å²): 132,67,60,69,63,53,50,53,53,50,44,51,71,30,49,52,49,35,76,75,70,48,65,67,67,40,52,56,42,43,49,54,27,52,52,49,46,44,63,70,44,51,48,49,54,50,51,53,51,49,54,64,72,67,60,78,54,66,75,61,44,50,55,54,50,51,54,50,50,59,30,62,76,32,72,66,51,32,51,52,51,47,38,55,73,71,42,49,54,56,54,59,53,40,72,74,52,120